Protein AF-A0A8B6EJR0-F1 (afdb_monomer_lite)

Secondary structure (DSSP, 8-state):
-TTTSSHHHHHHHHSB-TTSPBP-EE--TTSPPBTTTEE----SSS--HHHHHHHHHHHHHHHHHHHHHHHHHHH-GGGG-TTT--TTTS-HHHHHHHHHHHHHHHHHHH--HHHHHHT-PPPPHHHHHH-

Radius of gyration: 17.94 Å; chains: 1; bounding box: 43×37×46 Å

Sequence (131 aa):
MLRESDILAQMRVHMTTPQGRIFCIYGDPAYPVTDGYIIAPFRGGVISRNQMIFNKRMSAVRICVEWAFGKVLSLFAFLDYKKNLKLYLQPVGKYYKVAVLLTNCHTCLYGSETGIFFDVSPPTLEEYLLG

Organism: Mytilus galloprovincialis (NCBI:txid29158)

pLDDT: mean 90.25, std 5.9, range [66.44, 97.88]

Structure (mmCIF, N/CA/C/O backbone):
data_AF-A0A8B6EJR0-F1
#
_entry.id   AF-A0A8B6EJR0-F1
#
loop_
_atom_site.group_PDB
_atom_site.id
_atom_site.type_symbol
_atom_site.label_atom_id
_atom_site.label_alt_id
_atom_site.label_comp_id
_atom_site.label_asym_id
_atom_site.label_entity_id
_atom_site.label_seq_id
_atom_site.pdbx_PDB_ins_code
_atom_site.Cartn_x
_atom_site.Cartn_y
_atom_site.Cartn_z
_atom_site.occupancy
_atom_site.B_iso_or_equiv
_atom_site.auth_seq_id
_atom_site.auth_comp_id
_atom_site.auth_asym_id
_atom_site.auth_atom_id
_atom_site.pdbx_PDB_model_num
ATOM 1 N N . MET A 1 1 ? 5.426 18.263 -1.817 1.00 66.44 1 MET A N 1
ATOM 2 C CA . MET A 1 1 ? 5.192 16.955 -1.154 1.00 66.44 1 MET A CA 1
ATOM 3 C C . MET A 1 1 ? 6.390 16.002 -1.244 1.00 66.44 1 MET A C 1
ATOM 5 O O . MET A 1 1 ? 7.094 15.928 -0.257 1.00 66.44 1 MET A O 1
ATOM 9 N N . LEU A 1 2 ? 6.711 15.328 -2.368 1.00 75.06 2 LEU A N 1
ATOM 10 C CA . LEU A 1 2 ? 7.839 14.360 -2.398 1.00 75.06 2 LEU A CA 1
ATOM 11 C C . LEU A 1 2 ? 9.193 14.997 -2.019 1.00 75.06 2 LEU A C 1
ATOM 13 O O . LEU A 1 2 ? 9.845 14.536 -1.088 1.00 75.06 2 LEU A O 1
ATOM 17 N N . ARG A 1 3 ? 9.574 16.094 -2.689 1.00 75.38 3 ARG A N 1
ATOM 18 C CA . ARG A 1 3 ? 10.821 16.835 -2.406 1.00 75.38 3 ARG A CA 1
ATOM 19 C C . ARG A 1 3 ? 10.864 17.473 -1.013 1.00 75.38 3 ARG A C 1
ATOM 21 O O . ARG A 1 3 ? 11.940 17.694 -0.487 1.00 75.38 3 ARG A O 1
ATOM 28 N N . GLU A 1 4 ? 9.703 17.764 -0.436 1.00 80.25 4 GLU A N 1
ATOM 29 C CA . GLU A 1 4 ? 9.567 18.455 0.858 1.00 80.25 4 GLU A CA 1
ATOM 30 C C . GLU A 1 4 ? 9.442 17.479 2.038 1.00 80.25 4 GLU A C 1
ATOM 32 O O . GLU A 1 4 ? 9.531 17.891 3.185 1.00 80.25 4 GLU A O 1
ATOM 37 N N . SER A 1 5 ? 9.197 16.193 1.764 1.00 81.69 5 SER A N 1
ATOM 38 C CA . SER A 1 5 ? 8.878 15.173 2.777 1.00 81.69 5 SER A CA 1
ATOM 39 C C . SER A 1 5 ? 10.079 14.374 3.281 1.00 81.69 5 SER A C 1
ATOM 41 O O . SER A 1 5 ? 9.892 13.448 4.061 1.00 81.69 5 SER A O 1
ATOM 43 N N . ASP A 1 6 ? 11.283 14.660 2.778 1.00 87.06 6 ASP A N 1
ATOM 44 C CA . ASP A 1 6 ? 12.515 13.892 3.029 1.00 87.06 6 ASP A CA 1
ATOM 45 C C . ASP A 1 6 ? 12.453 12.395 2.631 1.00 87.06 6 ASP A C 1
ATOM 47 O O . ASP A 1 6 ? 13.418 11.648 2.780 1.00 87.06 6 ASP A O 1
ATOM 51 N N . ILE A 1 7 ? 11.345 11.945 2.025 1.00 87.19 7 ILE A N 1
ATOM 52 C CA . ILE A 1 7 ? 11.137 10.545 1.628 1.00 87.19 7 ILE A CA 1
ATOM 53 C C . ILE A 1 7 ? 12.261 10.023 0.738 1.00 87.19 7 ILE A C 1
ATOM 55 O O . ILE A 1 7 ? 12.680 8.887 0.907 1.00 87.19 7 ILE A O 1
ATOM 59 N N . LEU A 1 8 ? 12.788 10.829 -0.188 1.00 86.31 8 LEU A N 1
ATOM 60 C CA . LEU A 1 8 ? 13.861 10.376 -1.077 1.00 86.31 8 LEU A CA 1
ATOM 61 C C . LEU A 1 8 ? 15.159 10.066 -0.318 1.00 86.31 8 LEU A C 1
ATOM 63 O O . LEU A 1 8 ? 15.853 9.115 -0.674 1.00 86.31 8 LEU A O 1
ATOM 67 N N . ALA A 1 9 ? 15.479 10.829 0.731 1.00 88.00 9 ALA A N 1
ATOM 68 C CA . ALA A 1 9 ? 16.630 10.538 1.579 1.00 88.00 9 ALA A CA 1
ATOM 69 C C . ALA A 1 9 ? 16.394 9.252 2.382 1.00 88.00 9 ALA A C 1
ATOM 71 O O . ALA A 1 9 ? 17.250 8.369 2.395 1.00 88.00 9 ALA A O 1
ATOM 72 N N . GLN A 1 10 ? 15.197 9.094 2.952 1.00 89.81 10 GLN A N 1
ATOM 73 C CA . GLN A 1 10 ? 14.798 7.880 3.671 1.00 89.81 10 GLN A CA 1
ATOM 74 C C . GLN A 1 10 ? 14.842 6.635 2.769 1.00 89.81 10 GLN A C 1
ATOM 76 O O . GLN A 1 10 ? 15.353 5.591 3.168 1.00 89.81 10 GLN A O 1
ATOM 81 N N . MET A 1 11 ? 14.376 6.741 1.521 1.00 89.50 11 MET A N 1
ATOM 82 C CA . MET A 1 11 ? 14.435 5.647 0.547 1.00 89.50 11 MET A CA 1
ATOM 83 C C . MET A 1 11 ? 15.879 5.231 0.257 1.00 89.50 11 MET A C 1
ATOM 85 O O . MET A 1 11 ? 16.165 4.040 0.229 1.00 89.50 11 MET A O 1
ATOM 89 N N . ARG A 1 12 ? 16.813 6.179 0.112 1.00 87.50 12 ARG A N 1
ATOM 90 C CA . ARG A 1 12 ? 18.236 5.859 -0.102 1.00 87.50 12 ARG A CA 1
ATOM 91 C C . ARG A 1 12 ? 18.829 5.043 1.044 1.00 87.50 12 ARG A C 1
ATOM 93 O O . ARG A 1 12 ? 19.575 4.101 0.787 1.00 87.50 12 ARG A O 1
ATOM 100 N N . VAL A 1 13 ? 18.468 5.380 2.281 1.00 89.31 13 VAL A N 1
ATOM 101 C CA . VAL A 1 13 ? 18.942 4.689 3.489 1.00 89.31 13 VAL A CA 1
ATOM 102 C C . VAL A 1 13 ? 18.316 3.300 3.630 1.00 89.31 13 VAL A C 1
ATOM 104 O O . VAL A 1 13 ? 19.016 2.343 3.941 1.00 89.31 13 VAL A O 1
ATOM 107 N N . HIS A 1 14 ? 17.008 3.177 3.398 1.00 90.06 14 HIS A N 1
ATOM 108 C CA . HIS A 1 14 ? 16.258 1.968 3.754 1.00 90.06 14 HIS A CA 1
ATOM 109 C C . HIS A 1 14 ? 15.997 1.004 2.595 1.00 90.06 14 HIS A C 1
ATOM 111 O O . HIS A 1 14 ? 15.709 -0.166 2.829 1.00 90.06 14 HIS A O 1
ATOM 117 N N . MET A 1 15 ? 16.077 1.469 1.350 1.00 92.81 15 MET A N 1
ATOM 118 C CA . MET A 1 15 ? 15.783 0.659 0.163 1.00 92.81 15 MET A CA 1
ATOM 119 C C . MET A 1 15 ? 17.036 0.216 -0.590 1.00 92.81 15 MET A C 1
ATOM 121 O O . MET A 1 15 ? 16.920 -0.436 -1.627 1.00 92.81 15 MET A O 1
ATOM 125 N N . THR A 1 16 ? 18.222 0.529 -0.072 1.00 92.81 16 THR A N 1
ATOM 126 C CA . THR A 1 16 ? 19.494 0.035 -0.605 1.00 92.81 16 THR A CA 1
ATOM 127 C C . THR A 1 16 ? 19.997 -1.094 0.280 1.00 92.81 16 THR A C 1
ATOM 129 O O . THR A 1 16 ? 20.193 -0.908 1.480 1.00 92.81 16 THR A O 1
ATOM 132 N N . THR A 1 17 ? 20.210 -2.279 -0.288 1.00 90.25 17 THR A N 1
ATOM 133 C CA . THR A 1 17 ? 20.788 -3.395 0.466 1.00 90.25 17 THR A CA 1
ATOM 134 C C . THR A 1 17 ? 22.279 -3.170 0.726 1.00 90.25 17 THR A C 1
ATOM 136 O O . THR A 1 17 ? 22.926 -2.433 -0.023 1.00 90.25 17 THR A O 1
ATOM 139 N N . PRO A 1 18 ? 22.883 -3.868 1.707 1.00 90.25 18 PRO A N 1
ATOM 140 C CA . PRO A 1 18 ? 24.332 -3.818 1.928 1.00 90.25 18 PRO A CA 1
ATOM 141 C C . PRO A 1 18 ? 25.166 -4.204 0.694 1.00 90.25 18 PRO A C 1
ATOM 143 O O . PRO A 1 18 ? 26.303 -3.772 0.555 1.00 90.25 18 PRO A O 1
ATOM 146 N N . GLN A 1 19 ? 24.599 -4.997 -0.221 1.00 92.62 19 GLN A N 1
ATOM 147 C CA . GLN A 1 19 ? 25.220 -5.400 -1.489 1.00 92.62 19 GLN A CA 1
ATOM 148 C C . GLN A 1 19 ? 24.991 -4.386 -2.626 1.00 92.62 19 GLN A C 1
ATOM 150 O O . GLN A 1 19 ? 25.337 -4.664 -3.771 1.00 92.62 19 GLN A O 1
ATOM 155 N N . GLY A 1 20 ? 24.373 -3.235 -2.344 1.00 86.88 20 GLY A N 1
ATOM 156 C CA . GLY A 1 20 ? 24.105 -2.178 -3.320 1.00 86.88 20 GLY A CA 1
ATOM 157 C C . GLY A 1 20 ? 22.878 -2.414 -4.204 1.00 86.88 20 GLY A C 1
ATOM 158 O O . GLY A 1 20 ? 22.693 -1.700 -5.189 1.00 86.88 20 GLY A O 1
ATOM 159 N N . ARG A 1 21 ? 22.018 -3.395 -3.889 1.00 91.12 21 ARG A N 1
ATOM 160 C CA . ARG A 1 21 ? 20.772 -3.609 -4.637 1.00 91.12 21 ARG A CA 1
ATOM 161 C C . ARG A 1 21 ? 19.731 -2.585 -4.199 1.00 91.12 21 ARG A C 1
ATOM 163 O O . ARG A 1 21 ? 19.456 -2.459 -3.011 1.00 91.12 21 ARG A O 1
ATOM 170 N N . ILE A 1 22 ? 19.114 -1.909 -5.163 1.00 91.44 22 ILE A N 1
ATOM 171 C CA . ILE A 1 22 ? 18.051 -0.934 -4.906 1.00 91.44 22 ILE A CA 1
ATOM 172 C C . ILE A 1 22 ? 16.689 -1.618 -5.049 1.00 91.44 22 ILE A C 1
ATOM 174 O O . ILE A 1 22 ? 16.381 -2.210 -6.088 1.00 91.44 22 ILE A O 1
ATOM 178 N N . PHE A 1 23 ? 15.866 -1.526 -4.010 1.00 92.12 23 PHE A N 1
ATOM 179 C CA . PHE A 1 23 ? 14.431 -1.763 -4.099 1.00 92.12 23 PHE A CA 1
ATOM 180 C C . PHE A 1 23 ? 13.737 -0.487 -4.579 1.00 92.12 23 PHE A C 1
ATOM 182 O O . PHE A 1 23 ? 14.083 0.615 -4.158 1.00 92.12 23 PHE A O 1
ATOM 189 N N . CYS A 1 24 ? 12.745 -0.634 -5.455 1.00 90.88 24 CYS A N 1
ATOM 190 C CA . CYS A 1 24 ? 12.034 0.493 -6.047 1.00 90.88 24 CYS A CA 1
ATOM 191 C C . CYS A 1 24 ? 10.538 0.448 -5.731 1.00 90.88 24 CYS A C 1
ATOM 193 O O . CYS A 1 24 ? 9.941 -0.624 -5.629 1.00 90.88 24 CYS A O 1
ATOM 195 N N . ILE A 1 25 ? 9.932 1.626 -5.591 1.00 89.81 25 ILE A N 1
ATOM 196 C CA . ILE A 1 25 ? 8.484 1.798 -5.491 1.00 89.81 25 ILE A CA 1
ATOM 197 C C . ILE A 1 25 ? 7.935 2.089 -6.880 1.00 89.81 25 ILE A C 1
ATOM 199 O O . ILE A 1 25 ? 8.436 2.962 -7.592 1.00 89.81 25 ILE A O 1
ATOM 203 N N . TYR A 1 26 ? 6.867 1.386 -7.244 1.00 89.50 26 TYR A N 1
ATOM 204 C CA . TYR A 1 26 ? 6.075 1.734 -8.412 1.00 89.50 26 TYR A CA 1
ATOM 205 C C . TYR A 1 26 ? 5.062 2.818 -8.053 1.00 89.50 26 TYR A C 1
ATOM 207 O O . TYR A 1 26 ? 4.091 2.568 -7.341 1.00 89.50 26 TYR A O 1
ATOM 215 N N . GLY A 1 27 ? 5.334 4.036 -8.510 1.00 87.62 27 GLY A N 1
ATOM 216 C CA . GLY A 1 27 ? 4.509 5.206 -8.266 1.00 87.62 27 GLY A CA 1
ATOM 217 C C . GLY A 1 27 ? 3.426 5.400 -9.320 1.00 87.62 27 GLY A C 1
ATOM 218 O O . GLY A 1 27 ? 3.489 4.875 -10.436 1.00 87.62 27 GLY A O 1
ATOM 219 N N . ASP A 1 28 ? 2.446 6.230 -8.963 1.00 83.31 28 ASP A N 1
ATOM 220 C CA . ASP A 1 28 ? 1.549 6.817 -9.950 1.00 83.31 28 ASP A CA 1
ATOM 221 C C . ASP A 1 28 ? 2.372 7.547 -11.024 1.00 83.31 28 ASP A C 1
ATOM 223 O O . ASP A 1 28 ? 3.420 8.124 -10.707 1.00 83.31 28 ASP A O 1
ATOM 227 N N . PRO A 1 29 ? 1.903 7.564 -12.281 1.00 81.88 29 PRO A N 1
ATOM 228 C CA . PRO A 1 29 ? 2.498 8.361 -13.329 1.00 81.88 29 PRO A CA 1
ATOM 229 C C . PRO A 1 29 ? 2.959 9.774 -12.887 1.00 81.88 29 PRO A C 1
ATOM 231 O O . PRO A 1 29 ? 3.968 10.256 -13.406 1.00 81.88 29 PRO A O 1
ATOM 234 N N . ALA A 1 30 ? 2.239 10.469 -11.999 1.00 81.88 30 ALA A N 1
ATOM 235 C CA . ALA A 1 30 ? 2.564 11.821 -11.533 1.00 81.88 30 ALA A CA 1
ATOM 236 C C . ALA A 1 30 ? 3.894 11.941 -10.761 1.00 81.88 30 ALA A C 1
ATOM 238 O O . ALA A 1 30 ? 4.417 13.050 -10.623 1.00 81.88 30 ALA A O 1
ATOM 239 N N . TYR A 1 31 ? 4.454 10.837 -10.263 1.00 80.94 31 TYR A N 1
ATOM 240 C CA . TYR A 1 31 ? 5.736 10.857 -9.569 1.00 80.94 31 TYR A CA 1
ATOM 241 C C . TYR A 1 31 ? 6.911 10.898 -10.556 1.00 80.94 31 TYR A C 1
ATOM 243 O O . TYR A 1 31 ? 6.927 10.151 -11.538 1.00 80.94 31 TYR A O 1
ATOM 251 N N . PRO A 1 32 ? 7.933 11.736 -10.300 1.00 79.38 32 PRO A N 1
ATOM 252 C CA . PRO A 1 32 ? 9.138 11.726 -11.111 1.00 79.38 32 PRO A CA 1
ATOM 253 C C . PRO A 1 32 ? 9.908 10.421 -10.889 1.00 79.38 32 PRO A C 1
ATOM 255 O O . PRO A 1 32 ? 10.153 10.013 -9.750 1.00 79.38 32 PRO A O 1
ATOM 258 N N . VAL A 1 33 ? 10.341 9.794 -11.984 1.00 78.81 33 VAL A N 1
ATOM 259 C CA . VAL A 1 33 ? 11.293 8.679 -11.920 1.00 78.81 33 VAL A CA 1
ATOM 260 C C . VAL A 1 33 ? 12.594 9.223 -11.331 1.00 78.81 33 VAL A C 1
ATOM 262 O O . VAL A 1 33 ? 13.169 10.159 -11.884 1.00 78.81 33 VAL A O 1
ATOM 265 N N . THR A 1 34 ? 13.020 8.688 -10.185 1.00 78.88 34 THR A N 1
ATOM 266 C CA . THR A 1 34 ? 14.112 9.277 -9.388 1.00 78.88 34 THR A CA 1
ATOM 267 C C . THR A 1 34 ? 15.142 8.220 -9.021 1.00 78.88 34 THR A C 1
ATOM 269 O O . THR A 1 34 ? 14.821 7.316 -8.251 1.00 78.88 34 THR A O 1
ATOM 272 N N . ASP A 1 35 ? 16.359 8.344 -9.564 1.00 75.44 35 ASP A N 1
ATOM 273 C CA . ASP A 1 35 ? 17.575 7.584 -9.214 1.00 75.44 35 ASP A CA 1
ATOM 274 C C . ASP A 1 35 ? 17.377 6.063 -9.010 1.00 75.44 35 ASP A C 1
ATOM 276 O O . ASP A 1 35 ? 18.070 5.438 -8.214 1.00 75.44 35 ASP A O 1
ATOM 280 N N . GLY A 1 36 ? 16.399 5.456 -9.691 1.00 83.44 36 GLY A N 1
ATOM 281 C CA . GLY A 1 36 ? 16.047 4.038 -9.544 1.00 83.44 36 GLY A CA 1
ATOM 282 C C . GLY A 1 36 ? 15.181 3.672 -8.327 1.00 83.44 36 GLY A C 1
ATOM 283 O O . GLY A 1 36 ? 14.720 2.538 -8.263 1.00 83.44 36 GLY A O 1
ATOM 284 N N . TYR A 1 37 ? 14.893 4.595 -7.403 1.00 89.38 37 TYR A N 1
ATOM 285 C CA . TYR A 1 37 ? 14.076 4.343 -6.201 1.00 89.38 37 TYR A CA 1
ATOM 286 C C . TYR A 1 37 ? 12.574 4.454 -6.453 1.00 89.38 37 TYR A C 1
ATOM 288 O O . TYR A 1 37 ? 11.784 3.737 -5.842 1.00 89.38 37 TYR A O 1
ATOM 296 N N . ILE A 1 38 ? 12.168 5.354 -7.348 1.00 90.38 38 ILE A N 1
ATOM 297 C CA . ILE A 1 38 ? 10.782 5.464 -7.806 1.00 90.38 38 ILE A CA 1
ATOM 298 C C . ILE A 1 38 ? 10.769 5.208 -9.301 1.00 90.38 38 ILE A C 1
ATOM 300 O O . ILE A 1 38 ? 11.468 5.882 -10.061 1.00 90.38 38 ILE A O 1
ATOM 304 N N . ILE A 1 39 ? 9.947 4.250 -9.707 1.00 91.12 39 ILE A N 1
ATOM 305 C CA . ILE A 1 39 ? 9.644 3.956 -11.102 1.00 91.12 39 ILE A CA 1
ATOM 306 C C . ILE A 1 39 ? 8.175 4.278 -11.375 1.00 91.12 39 ILE A C 1
ATOM 308 O O . ILE A 1 39 ? 7.333 4.207 -10.486 1.00 91.12 39 ILE A O 1
ATOM 312 N N . ALA A 1 40 ? 7.867 4.635 -12.613 1.00 90.50 40 ALA A N 1
ATOM 313 C CA . ALA A 1 40 ? 6.528 4.995 -13.063 1.00 90.50 40 ALA A CA 1
ATOM 314 C C . ALA A 1 40 ? 6.256 4.301 -14.408 1.00 90.50 40 ALA A C 1
ATOM 316 O O . ALA A 1 40 ? 7.203 3.846 -15.061 1.00 90.50 40 ALA A O 1
ATOM 317 N N . PRO A 1 41 ? 4.991 4.180 -14.847 1.00 90.75 41 PRO A N 1
ATOM 318 C CA . PRO A 1 41 ? 4.700 3.637 -16.169 1.00 90.75 41 PRO A CA 1
ATOM 319 C C . PRO A 1 41 ? 5.418 4.418 -17.274 1.00 90.75 41 PRO A C 1
ATOM 321 O O . PRO A 1 41 ? 5.518 5.646 -17.229 1.00 90.75 41 PRO A O 1
ATOM 324 N N . PHE A 1 42 ? 5.880 3.700 -18.297 1.00 89.94 42 PHE A N 1
ATOM 325 C CA . PHE A 1 42 ? 6.487 4.309 -19.477 1.00 89.94 42 PHE A CA 1
ATOM 326 C C . PHE A 1 42 ? 5.455 5.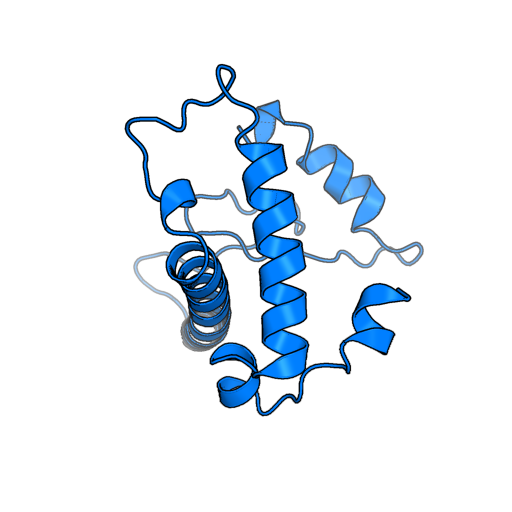169 -20.210 1.00 89.94 42 PHE A C 1
ATOM 328 O O . PHE A 1 42 ? 4.329 4.722 -20.440 1.00 89.94 42 PHE A O 1
ATOM 335 N N . ARG A 1 43 ? 5.846 6.386 -20.596 1.00 84.38 43 ARG A N 1
ATOM 336 C CA . ARG A 1 43 ? 4.998 7.349 -21.309 1.00 84.38 43 ARG A CA 1
ATOM 337 C C . ARG A 1 43 ? 5.698 7.866 -22.567 1.00 84.38 43 ARG A C 1
ATOM 339 O O . ARG A 1 43 ? 6.923 7.917 -22.604 1.00 84.38 43 ARG A O 1
ATOM 346 N N . GLY A 1 44 ? 4.921 8.295 -23.559 1.00 81.62 44 GLY A N 1
ATOM 347 C CA . GLY A 1 44 ? 5.415 8.878 -24.811 1.00 81.62 44 GLY A CA 1
ATOM 348 C C . GLY A 1 44 ? 4.573 8.451 -26.014 1.00 81.62 44 GLY A C 1
ATOM 349 O O . GLY A 1 44 ? 3.750 7.547 -25.898 1.00 81.62 44 GLY A O 1
ATOM 350 N N . GLY A 1 45 ? 4.774 9.104 -27.164 1.00 75.62 45 GLY A N 1
ATOM 351 C CA . GLY A 1 45 ? 4.024 8.806 -28.394 1.00 75.62 45 GLY A CA 1
ATOM 352 C C . GLY A 1 45 ? 4.331 7.429 -28.995 1.00 75.62 45 GLY A C 1
ATOM 353 O O . GLY A 1 45 ? 3.464 6.830 -29.620 1.00 75.62 45 GLY A O 1
ATOM 354 N N . VAL A 1 46 ? 5.536 6.897 -28.763 1.00 85.38 46 VAL A N 1
ATOM 355 C CA . VAL A 1 46 ? 5.934 5.547 -29.180 1.00 85.38 46 VAL A CA 1
ATOM 356 C C . VAL A 1 46 ? 6.573 4.843 -27.989 1.00 85.38 46 VAL A C 1
ATOM 358 O O . VAL A 1 46 ? 7.671 5.199 -27.567 1.00 85.38 46 VAL A O 1
ATOM 361 N N . ILE A 1 47 ? 5.877 3.846 -27.441 1.00 91.25 47 ILE A N 1
ATOM 362 C CA . ILE A 1 47 ? 6.413 2.935 -26.424 1.00 91.25 47 ILE A CA 1
ATOM 363 C C . ILE A 1 47 ? 6.674 1.569 -27.053 1.00 91.25 47 ILE A C 1
ATOM 365 O O . ILE A 1 47 ? 5.902 1.084 -27.881 1.00 91.25 47 ILE A O 1
ATOM 369 N N . SER A 1 48 ? 7.783 0.939 -26.674 1.00 93.69 48 SER A N 1
ATOM 370 C CA . SER A 1 48 ? 8.149 -0.373 -27.205 1.00 93.69 48 SER A CA 1
ATOM 371 C C . SER A 1 48 ? 7.169 -1.455 -26.742 1.00 93.69 48 SER A C 1
ATOM 373 O O . SER A 1 48 ? 6.485 -1.323 -25.722 1.00 93.69 48 SER A O 1
ATOM 375 N N . ARG A 1 49 ? 7.139 -2.592 -27.448 1.00 93.44 49 ARG A N 1
ATOM 376 C CA . ARG A 1 49 ? 6.318 -3.749 -27.052 1.00 93.44 49 ARG A CA 1
ATOM 377 C C . ARG A 1 49 ? 6.600 -4.203 -25.618 1.00 93.44 49 ARG A C 1
ATOM 379 O O . ARG A 1 49 ? 5.667 -4.509 -24.879 1.00 93.44 49 ARG A O 1
ATOM 386 N N . ASN A 1 50 ? 7.866 -4.196 -25.207 1.00 94.62 50 ASN A N 1
ATOM 387 C CA . ASN A 1 50 ? 8.258 -4.580 -23.851 1.00 94.62 50 ASN A CA 1
ATOM 388 C C . ASN A 1 50 ? 7.754 -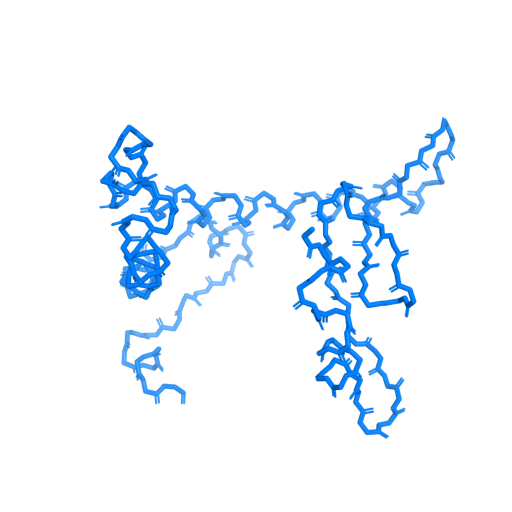3.575 -22.806 1.00 94.62 50 ASN A C 1
ATOM 390 O O . ASN A 1 50 ? 7.274 -3.986 -21.753 1.00 94.62 50 ASN A O 1
ATOM 394 N N . GLN A 1 51 ? 7.781 -2.276 -23.115 1.00 93.19 51 GLN A N 1
ATOM 395 C CA . GLN A 1 51 ? 7.228 -1.232 -22.246 1.00 93.19 51 GLN A CA 1
ATOM 396 C C . GLN A 1 51 ? 5.702 -1.338 -22.121 1.00 93.19 51 GLN A C 1
ATOM 398 O O . GLN A 1 51 ? 5.171 -1.186 -21.024 1.00 93.19 51 GLN A O 1
ATOM 403 N N . MET A 1 52 ? 4.992 -1.672 -23.205 1.00 92.31 52 MET A N 1
ATOM 404 C CA . MET A 1 52 ? 3.548 -1.941 -23.152 1.00 92.31 52 MET A CA 1
ATOM 405 C C . MET A 1 52 ? 3.219 -3.133 -22.253 1.00 92.31 52 MET A C 1
ATOM 407 O O . MET A 1 52 ? 2.324 -3.047 -21.414 1.00 92.31 52 MET A O 1
ATOM 411 N N . ILE A 1 53 ? 3.952 -4.241 -22.402 1.00 94.31 53 ILE A N 1
ATOM 412 C CA . ILE A 1 53 ? 3.771 -5.434 -21.563 1.00 94.31 53 ILE A CA 1
ATOM 413 C C . ILE A 1 53 ? 4.050 -5.095 -20.097 1.00 94.31 53 ILE A C 1
ATOM 415 O O . ILE A 1 53 ? 3.276 -5.486 -19.223 1.00 94.31 53 ILE A O 1
ATOM 419 N N . PHE A 1 54 ? 5.117 -4.340 -19.829 1.00 92.50 54 PHE A N 1
ATOM 420 C CA . PHE A 1 54 ? 5.445 -3.869 -18.489 1.00 92.50 54 PHE A CA 1
ATOM 421 C C . PHE A 1 54 ? 4.315 -3.019 -17.892 1.00 92.50 54 PHE A C 1
ATOM 423 O O . PHE A 1 54 ? 3.800 -3.355 -16.828 1.00 92.50 54 PHE A O 1
ATOM 430 N N . ASN A 1 55 ? 3.861 -1.981 -18.601 1.00 92.38 55 ASN A N 1
ATOM 431 C CA . ASN A 1 55 ? 2.766 -1.119 -18.153 1.00 92.38 55 ASN A CA 1
ATOM 432 C C . ASN A 1 55 ? 1.480 -1.917 -17.897 1.00 92.38 55 ASN A C 1
ATOM 434 O O . ASN A 1 55 ? 0.811 -1.686 -16.894 1.00 92.38 55 ASN A O 1
ATOM 438 N N . LYS A 1 56 ? 1.152 -2.889 -18.761 1.00 91.50 56 LYS A N 1
ATOM 439 C CA . LYS A 1 56 ? -0.021 -3.756 -18.584 1.00 91.50 56 LYS A CA 1
ATOM 440 C C . LYS A 1 56 ? 0.070 -4.577 -17.297 1.00 91.50 56 LYS A C 1
ATOM 442 O O . LYS A 1 56 ? -0.897 -4.625 -16.543 1.00 91.50 56 LYS A O 1
ATOM 447 N N . ARG A 1 57 ? 1.226 -5.195 -17.028 1.00 91.44 57 ARG A N 1
ATOM 448 C CA . ARG A 1 57 ? 1.458 -5.968 -15.796 1.00 91.44 57 ARG A CA 1
ATOM 449 C C . ARG A 1 57 ? 1.353 -5.083 -14.557 1.00 91.44 57 ARG A C 1
ATOM 451 O O . ARG A 1 57 ? 0.630 -5.420 -13.627 1.00 91.44 57 ARG A O 1
ATOM 458 N N . MET A 1 58 ? 2.007 -3.925 -14.571 1.00 91.06 58 MET A N 1
ATOM 459 C CA . MET A 1 58 ? 1.977 -3.008 -13.432 1.00 91.06 58 MET A CA 1
ATOM 460 C C . MET A 1 58 ? 0.601 -2.371 -13.207 1.00 91.06 58 MET A C 1
ATOM 462 O O . MET A 1 58 ? 0.221 -2.133 -12.063 1.00 91.06 58 MET A O 1
ATOM 466 N N . SER A 1 59 ? -0.189 -2.157 -14.264 1.00 89.06 59 SER A N 1
ATOM 467 C CA . SER A 1 59 ? -1.574 -1.697 -14.123 1.00 89.06 59 SER A CA 1
ATOM 468 C C . SER A 1 59 ? -2.446 -2.699 -13.364 1.00 89.06 59 SER A C 1
ATOM 470 O O . SER A 1 59 ? -3.291 -2.269 -12.588 1.00 89.06 59 SER A O 1
ATOM 472 N N . ALA A 1 60 ? -2.243 -4.008 -13.552 1.00 87.62 60 ALA A N 1
ATOM 473 C CA . ALA A 1 60 ? -2.978 -5.029 -12.802 1.00 87.62 60 ALA A CA 1
ATOM 474 C C . ALA A 1 60 ? -2.646 -4.979 -11.302 1.00 87.62 60 ALA A C 1
ATOM 476 O O . ALA A 1 60 ? -3.542 -4.993 -10.463 1.00 87.62 60 ALA A O 1
ATOM 477 N N . VAL A 1 61 ? -1.362 -4.819 -10.963 1.00 88.00 61 VAL A N 1
ATOM 478 C CA . VAL A 1 61 ? -0.919 -4.656 -9.568 1.00 88.00 61 VAL A CA 1
ATOM 479 C C . VAL A 1 61 ? -1.498 -3.379 -8.949 1.00 88.00 61 VAL A C 1
ATOM 481 O O . VAL A 1 61 ? -1.961 -3.400 -7.812 1.00 88.00 61 VAL A O 1
ATOM 484 N N . ARG A 1 62 ? -1.535 -2.273 -9.704 1.00 88.75 62 ARG A N 1
ATOM 485 C CA . ARG A 1 62 ? -2.115 -1.001 -9.245 1.00 88.75 62 ARG A CA 1
ATOM 486 C C . ARG A 1 62 ? -3.610 -1.118 -8.932 1.00 88.75 62 ARG A C 1
ATOM 488 O O . ARG A 1 62 ? -4.046 -0.591 -7.916 1.00 88.75 62 ARG A O 1
ATOM 495 N N . ILE A 1 63 ? -4.374 -1.838 -9.753 1.00 90.38 63 ILE A N 1
ATOM 496 C CA . ILE A 1 63 ? -5.806 -2.087 -9.508 1.00 90.38 63 ILE A CA 1
ATOM 497 C C . ILE A 1 63 ? -6.015 -2.824 -8.176 1.00 90.38 63 ILE A C 1
ATOM 499 O O . ILE A 1 63 ? -6.905 -2.476 -7.408 1.00 90.38 63 ILE A O 1
ATOM 503 N N . CYS A 1 64 ? -5.146 -3.776 -7.837 1.00 90.19 64 CYS A N 1
ATOM 504 C CA . CYS A 1 64 ? -5.248 -4.501 -6.567 1.00 90.19 64 CYS A CA 1
ATOM 505 C C . CYS A 1 64 ? -5.048 -3.596 -5.341 1.00 90.19 64 CYS A C 1
ATOM 507 O O . CYS A 1 64 ? -5.645 -3.814 -4.286 1.00 90.19 64 CYS A O 1
ATOM 509 N N . VAL A 1 65 ? -4.222 -2.557 -5.479 1.00 88.69 65 VAL A N 1
ATOM 510 C CA . VAL A 1 65 ? -4.061 -1.523 -4.451 1.00 88.69 65 VAL A CA 1
ATOM 511 C C . VAL A 1 65 ? -5.343 -0.691 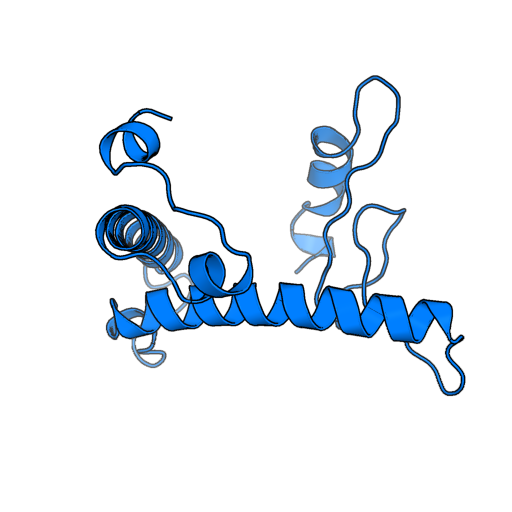-4.321 1.00 88.69 65 VAL A C 1
ATOM 513 O O . VAL A 1 65 ? -5.773 -0.401 -3.206 1.00 88.69 65 VAL A O 1
ATOM 516 N N . GLU A 1 66 ? -5.992 -0.348 -5.437 1.00 92.38 66 GLU A N 1
ATOM 517 C CA . GLU A 1 66 ? -7.283 0.357 -5.441 1.00 92.38 66 GLU A CA 1
ATOM 518 C C . GLU A 1 66 ? -8.392 -0.468 -4.766 1.00 92.38 66 GLU A C 1
ATOM 520 O O . GLU A 1 66 ? -9.168 0.093 -3.994 1.00 92.38 66 GLU A O 1
ATOM 525 N N . TRP A 1 67 ? -8.425 -1.792 -4.957 1.00 94.88 67 TRP A N 1
ATOM 526 C CA . TRP A 1 67 ? -9.351 -2.676 -4.235 1.00 94.88 67 TRP A CA 1
ATOM 527 C C . TRP A 1 67 ? -9.139 -2.640 -2.721 1.00 94.88 67 TRP A C 1
ATOM 529 O O . TRP A 1 67 ? -10.107 -2.581 -1.962 1.00 94.88 67 TRP A O 1
ATOM 539 N N . ALA A 1 68 ? -7.887 -2.604 -2.254 1.00 92.94 68 ALA A N 1
ATOM 540 C CA . ALA A 1 68 ? -7.596 -2.474 -0.827 1.00 92.94 68 ALA A CA 1
ATOM 541 C C . ALA A 1 68 ? -8.107 -1.137 -0.259 1.00 92.94 68 ALA A C 1
ATOM 543 O O . ALA A 1 68 ? -8.736 -1.119 0.801 1.00 92.94 68 ALA A O 1
ATOM 544 N N . PHE A 1 69 ? -7.907 -0.029 -0.984 1.00 92.50 69 PHE A N 1
ATOM 545 C CA . PHE A 1 69 ? -8.487 1.272 -0.629 1.00 92.50 69 PHE A CA 1
ATOM 546 C C . PHE A 1 69 ? -10.018 1.221 -0.588 1.00 92.50 69 PHE A C 1
ATOM 548 O O . PHE A 1 69 ? -10.624 1.678 0.382 1.00 92.50 69 PHE A O 1
ATOM 555 N N . GLY A 1 70 ? -10.637 0.619 -1.606 1.00 94.75 70 GLY A N 1
ATOM 556 C CA . GLY A 1 70 ? -12.083 0.427 -1.681 1.00 94.75 70 GLY A CA 1
ATOM 557 C C . GLY A 1 70 ? -12.625 -0.343 -0.480 1.00 94.75 70 GLY A C 1
ATOM 558 O O . GLY A 1 70 ? -13.587 0.100 0.143 1.00 94.75 70 GLY A O 1
ATOM 559 N N . LYS A 1 71 ? -11.957 -1.432 -0.084 1.00 95.69 71 LYS A N 1
ATOM 560 C CA . LYS A 1 71 ? -12.349 -2.247 1.072 1.00 95.69 71 LYS A CA 1
ATOM 561 C C . LYS A 1 71 ? -12.269 -1.485 2.397 1.00 95.69 71 LYS A C 1
ATOM 563 O O . LYS A 1 71 ? -13.156 -1.620 3.239 1.00 95.69 71 LYS A O 1
ATOM 568 N N . VAL A 1 72 ? -11.232 -0.666 2.595 1.00 96.38 72 VAL A N 1
ATOM 569 C CA . VAL A 1 72 ? -11.128 0.186 3.794 1.00 96.38 72 VAL A CA 1
ATOM 570 C C . VAL A 1 72 ? -12.320 1.141 3.861 1.00 96.38 72 VAL A C 1
ATOM 572 O O . VAL A 1 72 ? -12.978 1.238 4.896 1.00 96.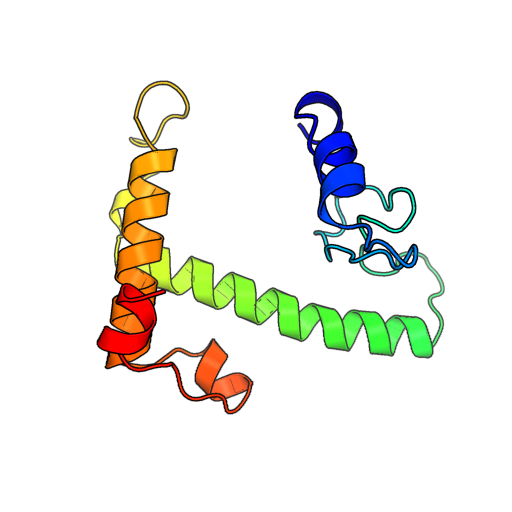38 72 VAL A O 1
ATOM 575 N N . LEU A 1 73 ? -12.628 1.827 2.758 1.00 94.56 73 LEU A N 1
ATOM 576 C CA . LEU A 1 73 ? -13.722 2.799 2.720 1.00 94.56 73 LEU A CA 1
ATOM 577 C C . LEU A 1 73 ? -15.104 2.137 2.811 1.00 94.56 73 LEU A C 1
ATOM 579 O O . LEU A 1 73 ? -16.004 2.717 3.417 1.00 94.56 73 LEU A O 1
ATOM 583 N N . SER A 1 74 ? -15.273 0.919 2.285 1.00 95.00 74 SER A N 1
ATOM 584 C CA . SER A 1 74 ? -16.533 0.178 2.395 1.00 95.00 74 SER A CA 1
ATOM 585 C C . SER A 1 74 ? -16.820 -0.277 3.826 1.00 95.00 74 SER A C 1
ATOM 587 O O . SER A 1 74 ? -17.970 -0.254 4.253 1.00 95.00 74 SER A O 1
ATOM 589 N N . LEU A 1 75 ? -15.789 -0.679 4.579 1.00 95.44 75 LEU A N 1
ATOM 590 C CA . LEU A 1 75 ? -15.929 -1.079 5.984 1.00 95.44 75 LEU A CA 1
ATOM 591 C C . LEU A 1 75 ? -16.063 0.128 6.919 1.00 95.44 75 LEU A C 1
ATOM 593 O O . LEU A 1 75 ? -16.763 0.065 7.928 1.00 95.44 75 LEU A O 1
AT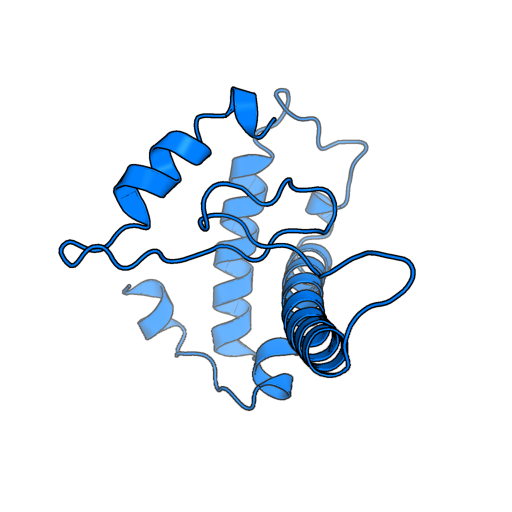OM 597 N N . PHE A 1 76 ? -15.406 1.238 6.585 1.00 94.94 76 PHE A N 1
ATOM 598 C CA . PHE A 1 76 ? -15.314 2.419 7.435 1.00 94.94 76 PHE A CA 1
ATOM 599 C C . PHE A 1 76 ? -15.790 3.667 6.690 1.00 94.94 76 PHE A C 1
ATOM 601 O O . PHE A 1 76 ? -15.012 4.584 6.440 1.00 94.94 76 PHE A O 1
ATOM 608 N N . ALA A 1 77 ? -17.090 3.740 6.391 1.00 91.00 77 ALA A N 1
ATOM 609 C CA . ALA A 1 77 ? -17.693 4.828 5.607 1.00 91.00 77 ALA A CA 1
ATOM 610 C C . ALA A 1 77 ? -17.397 6.244 6.146 1.00 91.00 77 ALA A C 1
ATOM 612 O O . ALA A 1 77 ? -17.337 7.209 5.385 1.00 91.00 77 ALA A O 1
ATOM 613 N N . PHE A 1 78 ? -17.152 6.392 7.454 1.00 89.12 78 PHE A N 1
ATOM 614 C CA . PHE A 1 78 ? -16.760 7.680 8.033 1.00 89.12 78 PHE A CA 1
ATOM 615 C C . PHE A 1 78 ? -15.431 8.210 7.461 1.00 89.12 78 PHE A C 1
ATOM 617 O O . PHE A 1 78 ? -15.242 9.425 7.426 1.00 89.12 78 PHE A O 1
ATOM 624 N N . LEU A 1 79 ? -14.536 7.325 6.994 1.00 90.38 79 LEU A N 1
ATOM 625 C CA . LEU A 1 79 ? -13.278 7.680 6.330 1.00 90.38 79 LEU A CA 1
ATOM 626 C C . LEU A 1 79 ? -13.472 8.303 4.947 1.00 90.38 79 LEU A C 1
ATOM 628 O O . LEU A 1 79 ? -12.577 9.000 4.474 1.00 90.38 79 LEU A O 1
ATOM 632 N N . ASP A 1 80 ? -14.639 8.119 4.332 1.00 87.88 80 ASP A N 1
ATOM 633 C CA . ASP A 1 80 ? -14.993 8.768 3.068 1.00 87.88 80 ASP A CA 1
ATOM 634 C C . ASP A 1 80 ? -15.709 10.118 3.281 1.00 87.88 80 ASP A C 1
ATOM 636 O O . ASP A 1 80 ? -15.971 10.875 2.342 1.00 87.88 80 ASP A O 1
ATOM 640 N N . TYR A 1 81 ? -15.994 10.503 4.533 1.00 87.06 81 TYR A N 1
ATOM 641 C CA . TYR A 1 81 ? -16.712 11.743 4.820 1.00 87.06 81 TYR A CA 1
ATOM 642 C C . TYR A 1 81 ? -15.801 12.984 4.800 1.00 87.06 81 TYR A C 1
ATOM 644 O O . TYR A 1 81 ? -15.463 13.589 5.823 1.00 87.06 81 TYR A O 1
ATOM 652 N N . LYS A 1 82 ? -15.452 13.416 3.583 1.00 81.38 82 LYS A N 1
ATOM 653 C CA . LYS A 1 82 ? -14.530 14.534 3.291 1.00 81.38 82 LYS A CA 1
ATOM 654 C C . LYS A 1 82 ? -14.914 15.865 3.943 1.00 81.38 82 LYS A C 1
ATOM 656 O O . LYS A 1 82 ? -14.041 16.666 4.255 1.00 81.38 82 LYS A O 1
ATOM 661 N N . LYS A 1 83 ? -16.210 16.126 4.168 1.00 82.38 83 LYS A N 1
ATOM 662 C CA . LYS A 1 83 ? -16.667 17.372 4.816 1.00 82.38 83 LYS A CA 1
ATOM 663 C C . LYS A 1 83 ? -16.229 17.466 6.281 1.00 82.38 83 LYS A C 1
ATOM 665 O O . LYS A 1 83 ? -16.040 18.575 6.779 1.00 82.38 83 LYS A O 1
ATOM 670 N N . ASN A 1 84 ? -16.068 16.325 6.954 1.00 83.25 84 ASN A N 1
ATOM 671 C CA . ASN A 1 84 ? -15.630 16.270 8.346 1.00 83.25 84 ASN A CA 1
ATOM 672 C C . ASN A 1 84 ? -14.133 15.995 8.466 1.00 83.25 84 ASN A C 1
ATOM 674 O O . ASN A 1 84 ? -13.497 16.551 9.345 1.00 83.25 84 ASN A O 1
ATOM 678 N N . LEU A 1 85 ? -13.538 15.190 7.586 1.00 87.69 85 LEU A N 1
ATOM 679 C CA . LEU A 1 85 ? -12.118 14.849 7.683 1.00 87.69 85 LEU A CA 1
ATOM 680 C C . LEU A 1 85 ? -11.231 15.941 7.088 1.00 87.69 85 LEU A C 1
ATOM 682 O O . LEU A 1 85 ? -10.962 15.961 5.889 1.00 87.69 85 LEU A O 1
ATOM 686 N N . LYS A 1 86 ? -10.745 16.840 7.946 1.00 86.75 86 LYS A N 1
ATOM 687 C CA . LYS A 1 86 ? -9.804 17.893 7.574 1.00 86.75 86 LYS A CA 1
ATOM 688 C C . LYS A 1 86 ? -8.419 17.565 8.123 1.00 86.75 86 LYS A C 1
ATOM 690 O O . LYS A 1 86 ? -8.227 17.325 9.318 1.00 86.75 86 LYS A O 1
ATOM 695 N N . LEU A 1 87 ? -7.431 17.565 7.229 1.00 83.81 87 LEU A N 1
ATOM 696 C CA . LEU A 1 87 ? -6.028 17.428 7.614 1.00 83.81 87 LEU A CA 1
ATOM 697 C C . LEU A 1 87 ? -5.668 18.519 8.632 1.00 83.81 87 LEU A C 1
ATOM 699 O O . LEU A 1 87 ? -6.146 19.646 8.528 1.00 83.81 87 LEU A O 1
ATOM 703 N N . TYR A 1 88 ? -4.851 18.160 9.623 1.00 85.56 88 TYR A N 1
ATOM 704 C CA . TYR A 1 88 ? -4.405 19.021 10.731 1.00 85.56 88 TYR A CA 1
ATOM 705 C C . TYR A 1 88 ? -5.477 19.473 11.736 1.00 85.56 88 TYR A C 1
ATOM 707 O O . TYR A 1 88 ? -5.114 20.003 12.781 1.00 85.56 88 TYR A O 1
ATOM 715 N N . LEU A 1 89 ? -6.767 19.234 11.481 1.00 89.88 89 LEU A N 1
ATOM 716 C CA . LEU A 1 89 ? -7.852 19.549 12.425 1.00 89.88 89 LEU A CA 1
ATOM 717 C C . LEU A 1 89 ? -8.415 18.307 13.112 1.00 89.88 89 LEU A C 1
ATOM 719 O O . LEU A 1 89 ? -8.897 18.382 14.239 1.00 89.88 89 LEU A O 1
ATOM 723 N N . GLN A 1 90 ? -8.327 17.153 12.456 1.00 89.12 90 GLN A N 1
ATOM 724 C CA . GLN A 1 90 ? -8.642 15.862 13.049 1.00 89.12 90 GLN A CA 1
ATOM 725 C C . GLN A 1 90 ? -7.464 14.899 12.892 1.00 89.12 90 GLN A C 1
ATOM 727 O O . GLN A 1 90 ? -6.655 15.042 11.968 1.00 89.12 90 GLN A O 1
ATOM 732 N N . PRO A 1 91 ? -7.370 13.862 13.743 1.00 91.00 91 PRO A N 1
ATOM 733 C CA . PRO A 1 91 ? -6.330 12.848 13.636 1.00 91.00 91 PRO A CA 1
ATOM 734 C C . PRO A 1 91 ? -6.645 11.839 12.513 1.00 91.00 91 PRO A C 1
ATOM 736 O O . PRO A 1 91 ? -6.640 10.628 12.726 1.00 91.00 91 PRO A O 1
ATOM 739 N N . VAL A 1 92 ? -6.877 12.341 11.291 1.00 91.31 92 VAL A N 1
ATOM 740 C CA . VAL A 1 92 ? -7.235 11.566 10.088 1.00 91.31 92 VAL A CA 1
ATOM 741 C C . VAL A 1 92 ? -6.237 10.433 9.845 1.00 91.31 92 VAL A C 1
ATOM 743 O O . VAL A 1 92 ? -6.633 9.295 9.609 1.00 91.31 92 VAL A O 1
ATOM 746 N N . GLY A 1 93 ? -4.938 10.712 9.997 1.00 90.25 93 GLY A N 1
ATOM 747 C CA . GLY A 1 93 ? -3.893 9.699 9.850 1.00 90.25 93 GLY A CA 1
ATOM 748 C C . GLY A 1 93 ? -3.989 8.563 10.875 1.00 90.25 93 GLY A C 1
ATOM 749 O O . GLY A 1 93 ? -3.706 7.418 10.536 1.00 90.25 93 GLY A O 1
ATOM 750 N N . LYS A 1 94 ? -4.421 8.840 12.115 1.00 93.62 94 LYS A N 1
ATOM 751 C CA . LYS A 1 94 ? -4.644 7.794 13.128 1.00 93.62 94 LYS A CA 1
ATOM 752 C C . LYS A 1 94 ? -5.874 6.961 12.774 1.00 93.62 94 LYS A C 1
ATOM 754 O O . LYS A 1 94 ? -5.788 5.739 12.810 1.00 93.62 94 LYS A O 1
ATOM 759 N N . TYR A 1 95 ? -6.977 7.607 12.394 1.00 94.38 95 TYR A N 1
ATOM 760 C CA . TYR A 1 95 ? -8.200 6.908 11.990 1.00 94.38 95 TYR A CA 1
ATOM 761 C C . TYR A 1 95 ? -7.942 5.946 10.835 1.00 94.38 95 TYR A C 1
ATOM 763 O O . TYR A 1 95 ? -8.326 4.782 10.903 1.00 94.38 95 TYR A O 1
ATOM 771 N N . TYR A 1 96 ? -7.218 6.413 9.817 1.00 94.06 96 TYR A N 1
ATOM 772 C CA . TYR A 1 96 ? -6.907 5.602 8.651 1.00 94.06 96 TYR A CA 1
ATOM 773 C C . TYR A 1 96 ? -6.005 4.409 8.996 1.00 94.06 96 TYR A C 1
ATOM 775 O O . TYR A 1 96 ? -6.278 3.291 8.573 1.00 94.06 96 TYR A O 1
ATOM 783 N N . LYS A 1 97 ? -4.969 4.604 9.827 1.00 95.00 97 LYS A N 1
ATOM 784 C CA . LYS A 1 97 ? -4.096 3.506 10.285 1.00 95.00 97 LYS A CA 1
ATOM 785 C C . LYS A 1 97 ? -4.867 2.421 11.038 1.00 95.00 97 LYS A C 1
ATOM 787 O O . LYS A 1 97 ? -4.666 1.241 10.768 1.00 95.00 97 LYS A O 1
ATOM 792 N N . VAL A 1 98 ? -5.754 2.814 11.954 1.00 96.50 98 VAL A N 1
ATOM 793 C CA . VAL A 1 98 ? -6.590 1.864 12.708 1.00 96.50 98 VAL A CA 1
ATOM 794 C C . VAL A 1 98 ? -7.544 1.124 11.770 1.00 96.50 98 VAL A C 1
ATOM 796 O O . VAL A 1 98 ? -7.656 -0.093 11.854 1.00 96.50 98 VAL A O 1
ATOM 799 N N . ALA A 1 99 ? -8.183 1.827 10.835 1.00 96.94 99 ALA A N 1
ATOM 800 C CA . ALA A 1 99 ? -9.069 1.198 9.862 1.00 96.94 99 ALA A CA 1
ATOM 801 C C . ALA A 1 99 ? -8.341 0.203 8.951 1.00 96.94 99 ALA A C 1
ATOM 803 O O . ALA A 1 99 ? -8.871 -0.872 8.688 1.00 96.94 99 ALA A O 1
ATOM 804 N N . VAL A 1 100 ? -7.118 0.513 8.507 1.00 96.94 100 VAL A N 1
ATOM 805 C CA . VAL A 1 100 ? -6.285 -0.425 7.737 1.00 96.94 100 VAL A CA 1
ATOM 806 C C . VAL A 1 100 ? -5.957 -1.666 8.564 1.00 96.94 100 VAL A C 1
ATOM 808 O O . VAL A 1 100 ? -6.150 -2.772 8.072 1.00 96.94 100 VAL A O 1
ATOM 811 N N . LEU A 1 101 ? -5.536 -1.504 9.823 1.00 97.00 101 LEU A N 1
ATOM 812 C CA . LEU A 1 101 ? -5.264 -2.634 10.717 1.00 97.00 101 LEU A CA 1
ATOM 813 C C . LEU A 1 101 ? -6.491 -3.552 10.841 1.00 97.00 101 LEU A C 1
ATOM 815 O O . LEU A 1 101 ? -6.395 -4.753 10.613 1.00 97.00 101 LEU A O 1
ATOM 819 N N . LEU A 1 102 ? -7.662 -2.976 11.124 1.00 97.75 102 LEU A N 1
ATOM 820 C CA . LEU A 1 102 ? -8.911 -3.732 11.238 1.00 97.75 102 LEU A CA 1
ATOM 821 C C . LEU A 1 102 ? -9.356 -4.346 9.899 1.00 97.75 102 LEU A C 1
ATOM 823 O O . LEU A 1 102 ? -9.897 -5.449 9.879 1.00 97.75 102 LEU A O 1
ATOM 827 N N . THR A 1 103 ? -9.099 -3.674 8.774 1.00 97.62 103 THR A N 1
ATOM 828 C CA . THR A 1 103 ? -9.364 -4.209 7.426 1.00 97.62 103 THR A CA 1
ATOM 829 C C . THR A 1 103 ? -8.465 -5.404 7.114 1.00 97.62 103 THR A C 1
ATOM 831 O O . THR A 1 103 ? -8.911 -6.358 6.473 1.00 97.62 103 THR A O 1
ATOM 834 N N . ASN A 1 104 ? -7.220 -5.396 7.588 1.00 96.81 104 ASN A N 1
ATOM 835 C CA . ASN A 1 104 ? -6.319 -6.536 7.458 1.00 96.81 104 ASN A CA 1
ATOM 836 C C . ASN A 1 104 ? -6.808 -7.713 8.310 1.00 96.81 104 ASN A C 1
ATOM 838 O O . ASN A 1 104 ? -6.904 -8.819 7.786 1.00 96.81 104 ASN A O 1
ATOM 842 N N . CYS A 1 105 ? -7.264 -7.475 9.546 1.00 97.88 105 CYS A N 1
ATOM 843 C CA . CYS A 1 105 ? -7.922 -8.506 10.360 1.00 97.88 105 CYS A CA 1
ATOM 844 C C . CYS A 1 105 ? -9.164 -9.086 9.661 1.00 97.88 105 CYS A C 1
ATOM 846 O O . CYS A 1 105 ? -9.321 -10.300 9.554 1.00 97.88 105 CYS A O 1
ATOM 848 N N . HIS A 1 106 ? -10.025 -8.227 9.105 1.00 97.88 106 HIS A N 1
ATOM 849 C CA . HIS A 1 106 ? -11.166 -8.663 8.298 1.00 97.88 106 HIS A CA 1
ATOM 850 C C . HIS A 1 106 ? -10.715 -9.470 7.070 1.00 97.88 106 HIS A C 1
ATOM 852 O O . HIS A 1 106 ? -11.403 -10.387 6.630 1.00 97.88 106 HIS A O 1
ATOM 858 N N . THR A 1 107 ? -9.580 -9.130 6.465 1.00 97.25 107 THR A N 1
ATOM 859 C CA . THR A 1 107 ? -9.036 -9.873 5.322 1.00 97.25 107 THR A CA 1
ATOM 860 C C . THR A 1 107 ? -8.526 -11.251 5.727 1.00 97.25 107 THR A C 1
ATOM 862 O O . THR A 1 107 ? -8.749 -12.187 4.972 1.00 97.25 107 THR A O 1
ATOM 865 N N . CYS A 1 108 ? -7.943 -11.404 6.917 1.00 97.44 108 CYS A N 1
ATOM 866 C CA . CYS A 1 108 ? -7.566 -12.713 7.462 1.00 97.44 108 CYS A CA 1
ATOM 867 C C . CYS A 1 108 ? -8.787 -13.627 7.630 1.00 97.44 108 CYS A C 1
ATOM 869 O O . CYS A 1 108 ? -8.753 -14.791 7.253 1.00 97.44 108 CYS A O 1
ATOM 871 N N . LEU A 1 109 ? -9.897 -13.078 8.131 1.00 97.19 109 LEU A N 1
ATOM 872 C CA . LEU A 1 109 ? -11.110 -13.851 8.416 1.00 97.19 109 LEU A CA 1
ATOM 873 C C . LEU A 1 109 ? -11.972 -14.148 7.179 1.00 97.19 109 LEU A C 1
ATOM 875 O O . LEU A 1 109 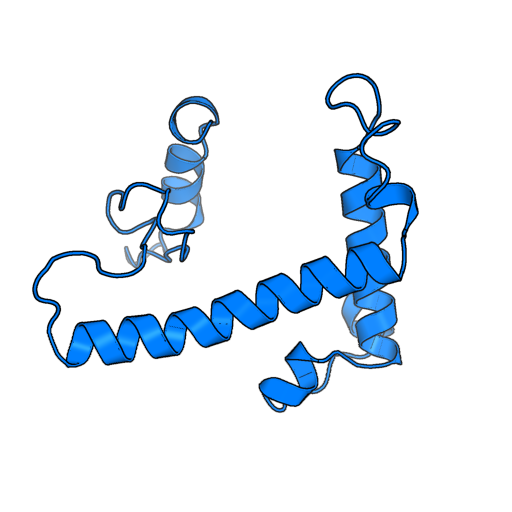? -12.609 -15.194 7.112 1.00 97.19 109 LEU A O 1
ATOM 879 N N . TYR A 1 110 ? -12.028 -13.221 6.218 1.00 96.44 110 TYR A N 1
ATOM 880 C CA . TYR A 1 110 ? -13.009 -13.262 5.123 1.00 96.44 110 TYR A CA 1
ATOM 881 C C . TYR A 1 110 ? -12.387 -13.173 3.722 1.00 96.44 110 TYR A C 1
ATOM 883 O O . TYR A 1 110 ? -13.109 -13.106 2.729 1.00 96.44 110 TYR A O 1
ATOM 891 N N . GLY A 1 111 ? -11.059 -13.127 3.615 1.00 95.25 111 GLY A N 1
ATOM 892 C CA . GLY A 1 111 ? -10.359 -12.966 2.342 1.00 95.25 111 GLY A CA 1
ATOM 893 C C . GLY A 1 111 ? -10.485 -11.561 1.742 1.00 95.25 111 GLY A C 1
ATOM 894 O O . GLY A 1 111 ? -10.943 -10.607 2.377 1.00 95.25 111 GLY A O 1
ATOM 895 N N . SER A 1 112 ? -10.023 -11.399 0.502 1.00 95.06 112 SER A N 1
ATOM 896 C CA . SER A 1 112 ? -10.103 -10.146 -0.264 1.00 95.06 112 SER A CA 1
ATOM 897 C C . SER A 1 112 ? -10.124 -10.417 -1.767 1.00 95.06 112 SER A C 1
ATOM 899 O O . SER A 1 112 ? -9.633 -11.453 -2.208 1.00 95.06 112 SER A O 1
ATOM 901 N N . GLU A 1 113 ? -10.623 -9.458 -2.554 1.00 94.06 113 GLU A N 1
ATOM 902 C CA . GLU A 1 113 ? -10.542 -9.501 -4.024 1.00 94.06 113 GLU A CA 1
ATOM 903 C C . GLU A 1 113 ? -9.093 -9.652 -4.502 1.00 94.06 113 GLU A C 1
ATOM 905 O O . GLU A 1 113 ? -8.814 -10.448 -5.393 1.00 94.06 113 GLU A O 1
ATOM 910 N N . THR A 1 114 ? -8.156 -8.963 -3.845 1.00 92.50 114 THR A N 1
ATOM 911 C CA . THR A 1 114 ? -6.717 -9.086 -4.107 1.00 92.50 114 THR A CA 1
ATOM 912 C C . THR A 1 114 ? -6.208 -10.511 -3.889 1.00 92.50 114 THR A C 1
ATOM 914 O O . THR A 1 114 ? -5.476 -11.025 -4.730 1.00 92.50 114 THR A O 1
ATOM 917 N N . GLY A 1 115 ? -6.603 -11.162 -2.789 1.00 92.69 115 GLY A N 1
ATOM 918 C CA . GLY A 1 115 ? -6.227 -12.552 -2.510 1.00 92.69 115 GLY A CA 1
ATOM 919 C C . GLY A 1 115 ? -6.766 -13.515 -3.567 1.00 92.69 115 GLY A C 1
ATOM 920 O O . GLY A 1 115 ? -6.022 -14.345 -4.073 1.00 92.69 115 GLY A O 1
ATOM 921 N N . ILE A 1 116 ? -8.022 -13.335 -3.983 1.00 94.38 116 ILE A N 1
ATOM 922 C CA . ILE A 1 116 ? -8.639 -14.136 -5.051 1.00 94.38 116 ILE A CA 1
ATOM 923 C C . ILE A 1 116 ? -7.911 -13.921 -6.384 1.00 94.38 116 ILE A C 1
ATOM 925 O O . ILE A 1 116 ? -7.604 -14.880 -7.084 1.00 94.38 116 ILE A O 1
ATOM 929 N N . PHE A 1 117 ? -7.609 -12.670 -6.740 1.00 92.88 117 PHE A N 1
ATOM 930 C CA . PHE A 1 117 ? -6.972 -12.334 -8.014 1.00 92.88 117 PHE A CA 1
ATOM 931 C C . PHE A 1 117 ? -5.561 -12.915 -8.155 1.00 92.88 117 PHE A C 1
ATOM 933 O O . PHE A 1 117 ? -5.181 -13.338 -9.246 1.00 92.88 117 PHE A O 1
ATOM 940 N N . PHE A 1 118 ? -4.784 -12.923 -7.070 1.00 90.75 118 PHE A N 1
ATOM 941 C CA . PHE A 1 118 ? -3.428 -13.476 -7.065 1.00 90.75 118 PHE A CA 1
ATOM 942 C C . PHE A 1 118 ? -3.356 -14.949 -6.658 1.00 90.75 118 PHE A C 1
ATOM 944 O O . PHE A 1 118 ? -2.253 -15.489 -6.640 1.00 90.75 118 PHE A O 1
ATOM 951 N N . ASP A 1 119 ? -4.492 -15.581 -6.355 1.00 95.19 119 ASP A N 1
ATOM 952 C CA . ASP A 1 119 ? -4.562 -16.947 -5.826 1.00 95.19 119 ASP A CA 1
ATOM 953 C C . ASP A 1 119 ? -3.709 -17.125 -4.555 1.00 95.19 119 ASP A C 1
ATOM 955 O O . ASP A 1 119 ? -2.890 -18.033 -4.417 1.00 95.19 119 ASP A O 1
ATOM 959 N N . VAL A 1 120 ? -3.865 -16.183 -3.620 1.00 93.38 120 VAL A N 1
ATOM 960 C CA . VAL A 1 120 ? -3.140 -16.148 -2.346 1.00 93.38 120 VAL A CA 1
ATOM 961 C C . VAL A 1 120 ? -4.131 -16.161 -1.192 1.00 93.38 120 VAL A C 1
ATOM 963 O O . VAL A 1 120 ? -4.980 -15.275 -1.060 1.00 93.38 120 VAL A O 1
ATOM 966 N N . SER A 1 121 ? -3.979 -17.153 -0.316 1.00 94.50 121 SER A N 1
ATOM 967 C CA . SER A 1 121 ? -4.715 -17.208 0.947 1.00 94.50 121 SER A CA 1
ATOM 968 C C . SER A 1 121 ? -4.129 -16.208 1.948 1.00 94.50 121 SER A C 1
ATOM 970 O O . SER A 1 121 ? -2.903 -16.092 2.040 1.00 94.50 121 SER A O 1
ATOM 972 N N . PRO A 1 122 ? -4.966 -15.468 2.694 1.00 95.44 122 PRO A N 1
ATOM 973 C CA . PRO A 1 122 ? -4.470 -14.604 3.754 1.00 95.44 122 PRO A CA 1
ATOM 974 C C . PRO A 1 122 ? -3.900 -15.449 4.910 1.00 95.44 122 PRO A C 1
ATOM 976 O O . PRO A 1 122 ? -4.289 -16.611 5.059 1.00 95.44 122 PRO A O 1
ATOM 979 N N . PRO A 1 123 ? -3.008 -14.882 5.742 1.00 96.62 123 PRO A N 1
ATOM 980 C CA . PRO A 1 123 ? -2.618 -15.528 6.990 1.00 96.62 123 PRO A CA 1
ATOM 981 C C . PRO A 1 123 ? -3.824 -15.650 7.930 1.00 96.62 123 PRO A C 1
ATOM 983 O O . PRO A 1 123 ? -4.843 -14.969 7.762 1.00 96.62 123 PRO A O 1
ATOM 986 N N . THR A 1 124 ? -3.692 -16.486 8.954 1.00 97.12 124 THR A N 1
ATOM 987 C CA . THR A 1 124 ? -4.637 -16.494 10.074 1.00 97.12 124 THR A CA 1
ATOM 988 C C . THR A 1 124 ? -4.618 -15.152 10.808 1.00 97.12 124 THR A C 1
ATOM 990 O O . THR A 1 124 ? -3.668 -14.365 10.712 1.00 97.12 124 THR A O 1
ATOM 993 N N . LEU A 1 125 ? -5.689 -14.867 11.553 1.00 97.31 125 LEU A N 1
ATOM 994 C CA . LEU A 1 125 ? -5.771 -13.633 12.332 1.00 97.31 125 LEU A CA 1
ATOM 995 C C . LEU A 1 125 ? -4.666 -13.582 13.397 1.00 97.31 125 LEU A C 1
ATOM 997 O O . LEU A 1 125 ? -4.085 -12.526 13.642 1.00 97.31 125 LEU A O 1
ATOM 1001 N N . GLU A 1 126 ? -4.370 -14.727 14.003 1.00 97.44 126 GLU A N 1
ATOM 1002 C CA . GLU A 1 126 ? -3.341 -14.907 15.017 1.00 97.44 126 GLU A CA 1
ATOM 1003 C C . GLU A 1 126 ? -1.947 -14.634 14.445 1.00 97.44 126 GLU A C 1
ATOM 1005 O O . GLU A 1 126 ? -1.214 -13.825 15.010 1.00 97.44 126 GLU A O 1
ATOM 1010 N N . GLU A 1 127 ? -1.601 -15.234 13.301 1.00 97.12 127 GLU A N 1
ATOM 1011 C CA . GLU A 1 127 ? -0.323 -14.980 12.618 1.00 97.12 127 GLU A CA 1
ATOM 1012 C C . GLU A 1 127 ? -0.152 -13.496 12.284 1.00 97.12 127 GLU A C 1
ATOM 1014 O O . GLU A 1 127 ? 0.909 -12.924 12.525 1.00 97.12 127 GLU A O 1
ATOM 1019 N N . TYR A 1 128 ? -1.205 -12.843 11.782 1.00 96.50 128 TYR A N 1
ATOM 1020 C CA . TYR A 1 128 ? -1.141 -11.429 11.421 1.00 96.50 128 TYR A CA 1
ATOM 1021 C C . TYR A 1 128 ? -0.913 -10.502 12.626 1.00 96.50 128 TYR A C 1
ATOM 1023 O O . TYR A 1 128 ? -0.207 -9.499 12.512 1.00 96.50 128 TYR A O 1
ATOM 1031 N N . LEU A 1 129 ? -1.518 -10.809 13.777 1.00 96.25 129 LEU A N 1
ATOM 1032 C CA . LEU A 1 129 ? -1.402 -9.986 14.984 1.00 96.25 129 LEU A CA 1
ATOM 1033 C C . LEU A 1 129 ? -0.112 -10.239 15.774 1.00 96.25 129 LEU A C 1
ATOM 1035 O O . LEU A 1 129 ? 0.283 -9.372 16.556 1.00 96.25 129 LEU A O 1
ATOM 1039 N N . LEU A 1 130 ? 0.527 -11.397 15.590 1.00 94.38 130 LEU A N 1
ATOM 1040 C CA . LEU A 1 130 ? 1.770 -11.751 16.278 1.00 94.38 130 LEU A CA 1
ATOM 1041 C C . LEU A 1 130 ? 3.025 -11.141 15.635 1.00 94.38 130 LEU A C 1
ATOM 1043 O O . LEU A 1 130 ? 3.987 -10.908 16.366 1.00 94.38 130 LEU A O 1
ATOM 1047 N N . GLY A 1 131 ? 2.973 -10.792 14.343 1.00 76.50 131 GLY A N 1
ATOM 1048 C CA . GLY A 1 131 ? 4.043 -10.076 13.635 1.00 76.50 131 GLY A CA 1
ATOM 1049 C C . GLY A 1 131 ? 5.151 -10.978 13.117 1.00 76.50 131 GLY A C 1
ATOM 1050 O O . GLY A 1 131 ? 6.010 -11.387 13.927 1.00 76.50 131 GLY A O 1
#

Foldseek 3Di:
DCVVPCVVVVQVVPQADPVRDGDADEDEQPDDPPPRNYDYQDDDPDDDPVSVVVNVVVVVVVVLVVQLVVLLCVVPVVLVVVVPDDPPPDPNVVVSVVSSLVSLLVCLVPNGPSCVVVVHHRHHSVVSVVD

InterPro domains:
  IPR027806 Harbinger transposase-derived nuclease domain [PF13359] (2-104)